Protein AF-A0A1B0G478-F1 (afdb_monomer_lite)

Sequence (121 aa):
MTHKAIEIERAGRVQVENVIFLVRKHTLHLKLNPLTDILITPGAYEALYSSIMGHGDAVIIIEPFFDCYEPMVRMAGGKPRFIHLKSYARVKDLLTMNEKLKEARKAFDVIKYVGNRAKIK

Foldseek 3Di:
DDPVLCVVPDPDDDDPLSVVVVVCCVPPVDDDDSPPRDDDDPDPLVVLLVVLLVPLEEDEAEPPHDPPNVVSNVVSPYHYDYDYDDDPCVVVVVVVVVVVVVVVVVVVVVCVVVVVVVVVD

InterPro domains:
  IPR015421 Pyridoxal phosphate-dependent transferase, major domain [G3DSA:3.40.640.10] (11-92)
  IPR015424 Pyridoxal phosphate-dependent transferase [SSF53383] (28-87)
  IPR051326 Kynurenine--oxoglutarate transaminase [PTHR43807] (11-89)

Secondary structure (DSSP, 8-state):
--GGGTTTT--SPPPHHHHHHHHHHHHH-----TTTS----SHHHHHHHHHHHT--S-EEEEES--TTHHHHHHHTT--EEEEEPP--THHHHHHHHHHHHHHHHHHHHHHHHHHHHTT--

Structure (mmCIF, N/CA/C/O backbone):
data_AF-A0A1B0G478-F1
#
_entry.id   AF-A0A1B0G478-F1
#
loop_
_atom_site.group_PDB
_atom_site.id
_atom_site.type_symbol
_atom_site.label_atom_id
_atom_site.label_alt_id
_atom_site.label_comp_id
_atom_site.label_asym_id
_atom_site.label_entity_id
_atom_site.label_seq_id
_atom_site.pdbx_PDB_ins_code
_atom_site.Cartn_x
_atom_site.Cartn_y
_atom_site.Cartn_z
_atom_site.occupancy
_atom_site.B_iso_or_equiv
_atom_site.auth_seq_id
_atom_site.auth_comp_id
_atom_site.auth_asym_id
_atom_site.auth_atom_id
_atom_site.pdbx_PDB_model_num
ATOM 1 N N . MET A 1 1 ? 32.508 3.274 -5.832 1.00 43.94 1 MET A N 1
ATOM 2 C CA . MET A 1 1 ? 31.196 2.671 -6.161 1.00 43.94 1 MET A CA 1
ATOM 3 C C . MET A 1 1 ? 31.479 1.421 -6.978 1.00 43.94 1 MET A C 1
ATOM 5 O O . MET A 1 1 ? 32.211 1.491 -7.950 1.00 43.94 1 MET A O 1
ATOM 9 N N . THR A 1 2 ? 31.091 0.277 -6.436 1.00 33.72 2 THR A N 1
ATOM 10 C CA . THR A 1 2 ? 31.822 -1.002 -6.432 1.00 33.72 2 THR A CA 1
ATOM 11 C C . THR A 1 2 ? 31.719 -1.797 -7.741 1.00 33.72 2 THR A C 1
ATOM 13 O O . THR A 1 2 ? 30.629 -1.943 -8.287 1.00 33.72 2 THR A O 1
ATOM 16 N N . HIS A 1 3 ? 32.837 -2.389 -8.189 1.00 43.31 3 HIS A N 1
ATOM 17 C CA . HIS A 1 3 ? 32.967 -3.222 -9.402 1.00 43.31 3 HIS A CA 1
ATOM 18 C C . HIS A 1 3 ? 31.902 -4.327 -9.566 1.00 43.31 3 HIS A C 1
ATOM 20 O O . HIS A 1 3 ? 31.565 -4.676 -10.691 1.00 43.31 3 HIS A O 1
ATOM 26 N N . LYS A 1 4 ? 31.279 -4.795 -8.477 1.00 45.84 4 LYS A N 1
ATOM 27 C CA . LYS A 1 4 ? 30.169 -5.768 -8.517 1.00 45.84 4 LYS A CA 1
ATOM 28 C C . LYS A 1 4 ? 28.886 -5.262 -9.193 1.00 45.84 4 LYS A C 1
ATOM 30 O O . LYS A 1 4 ? 28.053 -6.075 -9.576 1.00 45.84 4 LYS A O 1
ATOM 35 N N . ALA A 1 5 ? 28.691 -3.946 -9.318 1.00 45.56 5 ALA A N 1
ATOM 36 C CA . ALA A 1 5 ? 27.559 -3.384 -10.063 1.00 45.56 5 ALA A CA 1
ATOM 37 C C . ALA A 1 5 ? 27.810 -3.368 -11.584 1.00 45.56 5 ALA A C 1
ATOM 39 O O . ALA A 1 5 ? 26.862 -3.427 -12.358 1.00 45.56 5 ALA A O 1
ATOM 40 N N . ILE A 1 6 ? 29.083 -3.320 -11.997 1.00 47.81 6 ILE A N 1
ATOM 41 C CA . ILE A 1 6 ? 29.523 -3.370 -13.403 1.00 47.81 6 ILE A CA 1
ATOM 42 C C . ILE A 1 6 ? 29.489 -4.808 -13.940 1.00 47.81 6 ILE A C 1
ATOM 44 O O . ILE A 1 6 ? 29.240 -5.020 -15.120 1.00 47.81 6 ILE A O 1
ATOM 48 N N . GLU A 1 7 ? 29.672 -5.792 -13.058 1.00 49.47 7 GLU A N 1
ATOM 49 C CA . GLU A 1 7 ? 29.670 -7.230 -13.365 1.00 49.47 7 GLU A CA 1
ATOM 50 C C . GLU A 1 7 ? 28.328 -7.753 -13.918 1.00 49.47 7 GLU A C 1
ATOM 52 O O . GLU A 1 7 ? 28.268 -8.855 -14.445 1.00 49.47 7 GLU A O 1
ATOM 57 N N . ILE A 1 8 ? 27.253 -6.958 -13.858 1.00 55.09 8 ILE A N 1
ATOM 58 C CA . ILE A 1 8 ? 25.934 -7.276 -14.443 1.00 55.09 8 ILE A CA 1
ATOM 59 C C . ILE A 1 8 ? 25.899 -6.910 -15.948 1.00 55.09 8 ILE A C 1
ATOM 61 O O . ILE A 1 8 ? 24.866 -6.527 -16.482 1.00 55.09 8 ILE A O 1
ATOM 65 N N . GLU A 1 9 ? 27.043 -6.990 -16.636 1.00 45.34 9 GLU A N 1
ATOM 66 C CA . GLU A 1 9 ? 27.191 -6.902 -18.102 1.00 45.34 9 GLU A CA 1
ATOM 67 C C . GLU A 1 9 ? 26.376 -5.796 -18.803 1.00 45.34 9 GLU A C 1
ATOM 69 O O . GLU A 1 9 ? 25.792 -5.998 -19.867 1.00 45.34 9 GLU A O 1
ATOM 74 N N . ARG A 1 10 ? 26.337 -4.578 -18.252 1.00 50.34 10 ARG A N 1
ATOM 75 C CA . ARG A 1 10 ? 25.805 -3.419 -18.990 1.00 50.34 10 ARG A CA 1
ATOM 76 C C . ARG A 1 10 ? 26.896 -2.382 -19.185 1.00 50.34 10 ARG A C 1
ATOM 78 O O . ARG A 1 10 ? 27.086 -1.491 -18.362 1.00 50.34 10 ARG A O 1
ATOM 85 N N . ALA A 1 11 ? 27.597 -2.488 -20.313 1.00 43.41 11 ALA A N 1
ATOM 86 C CA . ALA A 1 11 ? 28.389 -1.392 -20.856 1.00 43.41 11 ALA A CA 1
ATOM 87 C C . ALA A 1 11 ? 27.428 -0.283 -21.327 1.00 43.41 11 ALA A C 1
ATOM 89 O O . ALA A 1 11 ? 26.878 -0.340 -22.424 1.00 43.41 11 ALA A O 1
ATOM 90 N N . GLY A 1 12 ? 27.150 0.697 -20.465 1.00 59.25 12 GLY A N 1
ATOM 91 C CA . GLY A 1 12 ? 26.224 1.788 -20.771 1.00 59.25 12 GLY A CA 1
ATOM 92 C C . GLY A 1 12 ? 25.827 2.625 -19.554 1.00 59.25 12 GLY A C 1
ATOM 93 O O . GLY A 1 12 ? 26.161 2.295 -18.418 1.00 59.25 12 GLY A O 1
ATOM 94 N N . ARG A 1 13 ? 25.126 3.742 -19.807 1.00 58.53 13 ARG A N 1
ATOM 95 C CA . ARG A 1 13 ? 24.684 4.720 -18.793 1.00 58.53 13 ARG A CA 1
ATOM 96 C C . ARG A 1 13 ? 23.916 4.036 -17.653 1.00 58.53 13 ARG A C 1
ATOM 98 O O . ARG A 1 13 ? 23.048 3.202 -17.897 1.00 58.53 13 ARG A O 1
ATOM 105 N N . VAL A 1 14 ? 24.218 4.422 -16.413 1.00 66.38 14 VAL A N 1
ATOM 106 C CA . VAL A 1 14 ? 23.542 3.903 -15.215 1.00 66.38 14 VAL A CA 1
ATOM 107 C C . VAL A 1 14 ? 22.090 4.383 -15.205 1.00 66.38 14 VAL A C 1
ATOM 109 O O . VAL A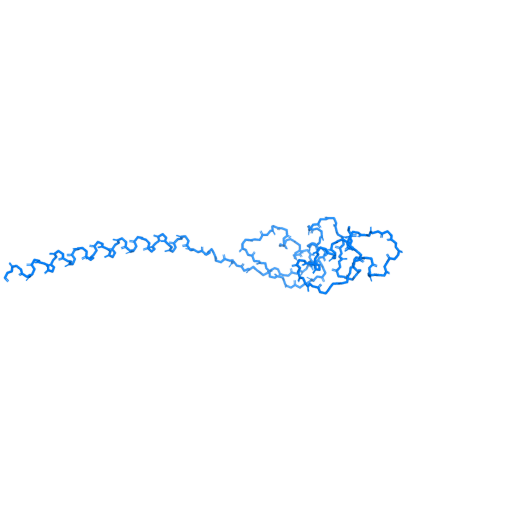 1 14 ? 21.842 5.586 -15.197 1.00 66.38 14 VAL A O 1
ATOM 112 N N . GLN A 1 15 ? 21.145 3.444 -15.200 1.00 78.50 15 GLN A N 1
ATOM 113 C CA . GLN A 1 15 ? 19.715 3.724 -15.068 1.00 78.50 15 GLN A CA 1
ATOM 114 C C . GLN A 1 15 ? 19.273 3.614 -13.600 1.00 78.50 15 GLN A C 1
ATOM 116 O O . GLN A 1 15 ? 19.948 2.976 -12.784 1.00 78.50 15 GLN A O 1
ATOM 121 N N . VAL A 1 16 ? 18.152 4.245 -13.248 1.00 80.25 16 VAL A N 1
ATOM 122 C CA . VAL A 1 16 ? 17.677 4.358 -11.856 1.00 80.25 16 VAL A CA 1
ATOM 123 C C . VAL A 1 16 ? 17.321 2.984 -11.277 1.00 80.25 16 VAL A C 1
ATOM 125 O O . VAL 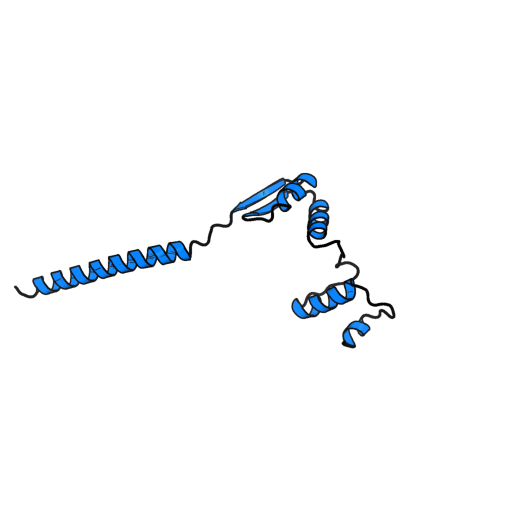A 1 16 ? 17.647 2.688 -10.126 1.00 80.25 16 VAL A O 1
ATOM 128 N N . GLU A 1 17 ? 16.753 2.101 -12.093 1.00 80.12 17 GLU A N 1
ATOM 129 C CA . GLU A 1 17 ? 16.429 0.714 -11.760 1.00 80.12 17 GLU A CA 1
ATOM 130 C C . GLU A 1 17 ? 17.650 -0.086 -11.278 1.00 80.12 17 GLU A C 1
ATOM 132 O O . GLU A 1 17 ? 17.551 -0.840 -10.308 1.00 80.12 17 GLU A O 1
ATOM 137 N N . ASN A 1 18 ? 18.834 0.149 -11.854 1.00 75.19 18 ASN A N 1
ATOM 138 C CA . ASN A 1 18 ? 20.068 -0.533 -11.451 1.00 75.19 18 ASN A CA 1
ATOM 139 C C . ASN A 1 18 ? 20.520 -0.107 -10.046 1.00 75.19 18 ASN A C 1
ATOM 141 O O . ASN A 1 18 ? 21.047 -0.919 -9.283 1.00 75.19 18 ASN A O 1
ATOM 145 N N . VAL A 1 19 ? 20.299 1.161 -9.687 1.00 81.31 19 VAL A N 1
ATOM 146 C CA . VAL A 1 19 ? 20.624 1.693 -8.356 1.00 81.31 19 VAL A CA 1
ATOM 147 C C . VAL A 1 19 ? 19.670 1.118 -7.313 1.00 81.31 19 VAL A C 1
ATOM 149 O O . VAL A 1 19 ? 20.116 0.638 -6.269 1.00 81.31 19 VAL A O 1
ATOM 152 N N . ILE A 1 20 ? 18.368 1.104 -7.610 1.00 82.50 20 ILE A N 1
ATOM 153 C CA . ILE A 1 20 ? 17.348 0.524 -6.726 1.00 82.50 20 ILE A CA 1
ATOM 154 C C . ILE A 1 20 ? 17.624 -0.964 -6.504 1.00 82.50 20 ILE A C 1
ATOM 156 O O . ILE A 1 20 ? 17.612 -1.426 -5.360 1.00 82.50 20 ILE A O 1
ATOM 160 N N . PHE A 1 21 ? 17.939 -1.701 -7.570 1.00 81.00 21 PHE A N 1
ATOM 161 C CA . PHE A 1 21 ? 18.337 -3.100 -7.487 1.00 81.00 21 PHE A CA 1
ATOM 162 C C . PHE A 1 21 ? 19.530 -3.303 -6.550 1.00 81.00 21 PHE A C 1
ATOM 164 O O . PHE A 1 21 ? 19.482 -4.159 -5.667 1.00 81.00 21 PHE A O 1
ATOM 171 N N . LEU A 1 22 ? 20.589 -2.503 -6.707 1.00 77.44 22 LEU A N 1
ATOM 172 C CA . LEU A 1 22 ? 21.810 -2.650 -5.919 1.00 77.44 22 LEU A CA 1
ATOM 173 C C . LEU A 1 22 ? 21.551 -2.440 -4.421 1.00 77.44 22 LEU A C 1
ATOM 175 O O . LEU A 1 22 ? 22.022 -3.229 -3.599 1.00 77.44 22 LEU A O 1
ATOM 179 N N . VAL A 1 23 ? 20.757 -1.423 -4.071 1.00 82.88 23 VAL A N 1
ATOM 180 C CA . VAL A 1 23 ? 20.349 -1.157 -2.684 1.00 82.88 23 VAL A CA 1
ATOM 181 C C . VAL A 1 23 ? 19.510 -2.317 -2.139 1.00 82.88 23 VAL A C 1
ATOM 183 O O . VAL A 1 23 ? 19.797 -2.846 -1.065 1.00 82.88 23 VAL A O 1
ATOM 186 N N . ARG A 1 24 ? 18.501 -2.775 -2.889 1.00 79.88 24 ARG A N 1
ATOM 187 C CA . ARG A 1 24 ? 17.582 -3.835 -2.440 1.00 79.88 24 ARG A CA 1
ATOM 188 C C . ARG A 1 24 ? 18.261 -5.198 -2.312 1.00 79.88 24 ARG A C 1
ATOM 190 O O . ARG A 1 24 ? 17.994 -5.900 -1.338 1.00 79.88 24 ARG A O 1
ATOM 197 N N . LYS A 1 25 ? 19.174 -5.550 -3.222 1.00 76.19 25 LYS A N 1
ATOM 198 C CA . LYS A 1 25 ? 19.971 -6.787 -3.161 1.00 76.19 25 LYS A CA 1
ATOM 199 C C . LYS A 1 25 ? 20.789 -6.863 -1.874 1.00 76.19 25 LYS A C 1
ATOM 201 O O . LYS A 1 25 ? 20.872 -7.927 -1.267 1.00 76.19 25 LYS A O 1
ATOM 206 N N . HIS A 1 26 ? 21.387 -5.746 -1.461 1.00 74.38 26 HIS A N 1
ATOM 207 C CA . HIS A 1 26 ? 22.234 -5.706 -0.272 1.00 74.38 26 HIS A CA 1
ATOM 208 C C . HIS A 1 26 ? 21.423 -5.746 1.030 1.00 74.38 26 HIS A C 1
ATOM 210 O O . HIS A 1 26 ? 21.834 -6.402 1.980 1.00 74.38 26 HIS A O 1
ATOM 216 N N . THR A 1 27 ? 20.276 -5.063 1.085 1.00 76.12 27 THR A N 1
ATOM 217 C CA . THR A 1 27 ? 19.474 -4.958 2.316 1.00 76.12 27 THR A CA 1
ATOM 218 C C . THR A 1 27 ? 18.531 -6.141 2.536 1.00 76.12 27 THR A C 1
ATOM 220 O O . THR A 1 27 ? 18.281 -6.503 3.680 1.00 76.12 27 THR A O 1
ATOM 223 N N . LEU A 1 28 ? 17.977 -6.726 1.468 1.00 76.38 28 LEU A N 1
ATOM 224 C CA . LEU A 1 28 ? 16.894 -7.716 1.564 1.00 76.38 28 LEU A CA 1
ATOM 225 C C . LEU A 1 28 ? 17.274 -9.111 1.046 1.00 76.38 28 LEU A C 1
ATOM 227 O O . LEU A 1 28 ? 16.445 -10.012 1.096 1.00 76.38 28 LEU A O 1
ATOM 231 N N . HIS A 1 29 ? 18.499 -9.300 0.537 1.00 77.75 29 HIS A N 1
ATOM 232 C CA . HIS A 1 29 ? 18.988 -10.570 -0.029 1.00 77.75 29 HIS A CA 1
ATOM 233 C C . HIS A 1 29 ? 18.066 -11.201 -1.095 1.00 77.75 29 HIS A C 1
ATOM 235 O O . HIS A 1 29 ? 18.083 -12.413 -1.311 1.00 77.75 29 HIS A O 1
ATOM 241 N N . LEU A 1 30 ? 17.275 -10.382 -1.791 1.00 76.38 30 LEU A N 1
ATOM 242 C CA . LEU A 1 30 ? 16.363 -10.834 -2.839 1.00 76.38 30 LEU A CA 1
ATOM 243 C C . LEU A 1 30 ? 17.114 -11.061 -4.159 1.00 76.38 30 LEU A C 1
ATOM 245 O O . LEU A 1 30 ? 17.993 -10.279 -4.535 1.00 76.38 30 LEU A O 1
ATOM 249 N N . LYS A 1 31 ? 16.732 -12.114 -4.890 1.00 79.69 31 LYS A N 1
ATOM 250 C CA . LYS A 1 31 ? 17.095 -12.290 -6.302 1.00 79.69 31 LYS A CA 1
ATOM 251 C C . LYS A 1 31 ? 16.092 -11.495 -7.136 1.00 79.69 31 LYS A C 1
ATOM 253 O O . LYS A 1 31 ? 14.947 -11.910 -7.243 1.00 79.69 31 LYS A O 1
ATOM 258 N N . LEU A 1 32 ? 16.520 -10.352 -7.660 1.00 79.00 32 LEU A N 1
ATOM 259 C CA . LEU A 1 32 ? 15.699 -9.457 -8.476 1.00 79.00 32 LEU A CA 1
ATOM 260 C C . LEU A 1 32 ? 16.362 -9.260 -9.841 1.00 79.00 32 LEU A C 1
ATOM 262 O O . LEU A 1 32 ? 17.590 -9.252 -9.942 1.00 79.00 32 LEU A O 1
ATOM 266 N N . ASN A 1 33 ? 15.564 -9.063 -10.877 1.00 81.19 33 ASN A N 1
ATOM 267 C CA . ASN A 1 33 ? 16.009 -8.596 -12.178 1.00 81.19 33 ASN A CA 1
ATOM 268 C C . ASN A 1 33 ? 15.576 -7.126 -12.358 1.00 81.19 33 ASN A C 1
ATOM 270 O O . ASN A 1 33 ? 14.375 -6.847 -12.350 1.00 81.19 33 ASN A O 1
ATOM 274 N N . PRO A 1 34 ? 16.520 -6.180 -12.544 1.00 77.94 34 PRO A N 1
ATOM 275 C CA . PRO A 1 34 ? 16.205 -4.757 -12.679 1.00 77.94 34 PRO A CA 1
ATOM 276 C C . PRO A 1 34 ? 15.212 -4.414 -13.795 1.00 77.94 34 PRO A C 1
ATOM 278 O O . PRO A 1 34 ? 14.556 -3.386 -13.703 1.00 77.94 34 PRO A O 1
ATOM 281 N N . LEU A 1 35 ? 15.119 -5.232 -14.849 1.00 79.94 35 LEU A N 1
ATOM 282 C CA . LEU A 1 35 ? 14.287 -4.933 -16.020 1.00 79.94 35 LEU A CA 1
ATOM 283 C C . LEU A 1 35 ? 12.866 -5.487 -15.923 1.00 79.94 35 LEU A C 1
ATOM 285 O O . LEU A 1 35 ? 11.966 -4.943 -16.553 1.00 79.94 35 LEU A O 1
ATOM 289 N N . THR A 1 36 ? 12.674 -6.590 -15.200 1.00 82.75 36 THR A N 1
ATOM 290 C CA . THR A 1 36 ? 11.373 -7.276 -15.127 1.00 82.75 36 THR A CA 1
ATOM 291 C C . THR A 1 36 ? 10.668 -7.041 -13.803 1.00 82.75 36 THR A C 1
ATOM 293 O O . THR A 1 36 ? 9.443 -7.018 -13.770 1.00 82.75 36 THR A O 1
ATOM 296 N N . ASP A 1 37 ? 11.429 -6.838 -12.725 1.00 83.94 37 ASP A N 1
ATOM 297 C CA . ASP A 1 37 ? 10.887 -6.841 -11.363 1.00 83.94 37 ASP A CA 1
ATOM 298 C C . ASP A 1 37 ? 10.833 -5.435 -10.746 1.00 83.94 37 ASP A C 1
ATOM 300 O O . ASP A 1 37 ? 10.307 -5.258 -9.648 1.00 83.94 37 ASP A O 1
ATOM 304 N N . ILE A 1 38 ? 11.403 -4.427 -11.417 1.00 86.50 38 ILE A N 1
ATOM 305 C CA . ILE A 1 38 ? 11.429 -3.039 -10.948 1.00 86.50 38 ILE A CA 1
ATOM 306 C C . ILE A 1 38 ? 10.711 -2.157 -11.962 1.00 86.50 38 ILE A C 1
ATOM 308 O O . ILE A 1 38 ? 11.150 -2.006 -13.098 1.00 86.50 38 ILE A O 1
ATOM 312 N N . LEU A 1 39 ? 9.636 -1.520 -11.507 1.00 87.19 39 LEU A N 1
ATOM 313 C CA . LEU A 1 39 ? 8.928 -0.487 -12.249 1.00 87.19 39 LEU A CA 1
ATOM 314 C C . LEU A 1 39 ? 9.178 0.872 -11.589 1.00 87.19 39 LEU A C 1
ATOM 316 O O . LEU A 1 39 ? 8.959 1.034 -10.388 1.00 87.19 39 LEU A O 1
ATOM 320 N N . ILE A 1 40 ? 9.639 1.847 -12.374 1.00 89.62 40 ILE A N 1
ATOM 321 C CA . ILE A 1 40 ? 9.791 3.233 -11.922 1.00 89.62 40 ILE A CA 1
ATOM 322 C C . ILE A 1 40 ? 8.469 3.961 -12.140 1.00 89.62 40 ILE A C 1
ATOM 324 O O . ILE A 1 40 ? 7.987 4.046 -13.266 1.00 89.62 40 ILE A O 1
ATOM 328 N N . THR A 1 41 ? 7.915 4.517 -11.068 1.00 91.56 41 THR A N 1
ATOM 329 C CA . THR A 1 41 ? 6.688 5.316 -11.102 1.00 91.56 41 THR A CA 1
ATOM 330 C C . THR A 1 41 ? 6.930 6.707 -10.504 1.00 91.56 41 THR A C 1
ATOM 332 O O . THR A 1 41 ? 7.830 6.870 -9.669 1.00 91.56 41 THR A O 1
ATOM 335 N N . PRO A 1 42 ? 6.124 7.715 -10.879 1.00 91.81 42 PRO A N 1
ATOM 336 C CA . PRO A 1 42 ? 5.996 8.997 -10.181 1.00 91.81 42 PRO A CA 1
ATOM 337 C C . PRO A 1 42 ? 5.506 8.856 -8.723 1.00 91.81 42 PRO A C 1
ATOM 339 O O . PRO A 1 42 ? 4.387 9.192 -8.345 1.00 91.81 42 PRO A O 1
ATOM 342 N N . GLY A 1 43 ? 6.388 8.359 -7.859 1.00 91.62 43 GLY A N 1
ATOM 343 C CA . GLY A 1 43 ? 6.128 8.163 -6.438 1.00 91.62 43 GLY A CA 1
ATOM 344 C C . GLY A 1 43 ? 5.386 6.867 -6.108 1.00 91.62 43 GLY A C 1
ATOM 345 O O . GLY A 1 43 ? 4.936 6.113 -6.973 1.00 91.62 43 GLY A O 1
ATOM 346 N N . ALA A 1 44 ? 5.276 6.600 -4.804 1.00 92.19 44 ALA A N 1
ATOM 347 C CA . ALA A 1 44 ? 4.687 5.364 -4.287 1.00 92.19 44 ALA A CA 1
ATOM 348 C C . ALA A 1 44 ? 3.168 5.284 -4.503 1.00 92.19 44 ALA A C 1
ATOM 350 O O . ALA A 1 44 ? 2.623 4.191 -4.614 1.00 92.19 44 ALA A O 1
ATOM 351 N N . TYR A 1 45 ? 2.489 6.432 -4.586 1.00 93.88 45 TYR A N 1
ATOM 352 C CA . TYR A 1 45 ? 1.047 6.486 -4.818 1.00 93.88 45 TYR A CA 1
ATOM 353 C C . TYR A 1 45 ? 0.675 5.892 -6.182 1.00 93.88 45 TYR A C 1
ATOM 355 O O . TYR A 1 45 ? -0.233 5.070 -6.273 1.00 93.88 45 TYR A O 1
ATOM 363 N N . GLU A 1 46 ? 1.427 6.234 -7.233 1.00 92.62 46 GLU A N 1
ATOM 364 C CA . GLU A 1 46 ? 1.208 5.678 -8.571 1.00 92.62 46 GLU A CA 1
ATOM 365 C C . GLU A 1 46 ? 1.632 4.204 -8.673 1.00 92.62 46 GLU A C 1
ATOM 367 O O . GLU A 1 46 ? 0.996 3.422 -9.382 1.00 92.62 46 GLU A O 1
ATOM 372 N N . ALA A 1 47 ? 2.650 3.786 -7.911 1.00 92.56 47 ALA A N 1
ATOM 373 C CA . ALA A 1 47 ? 2.996 2.369 -7.794 1.00 92.56 47 ALA A CA 1
ATOM 374 C C . ALA A 1 47 ? 1.840 1.557 -7.190 1.00 92.56 47 ALA A C 1
ATOM 376 O O . ALA A 1 47 ? 1.475 0.510 -7.727 1.00 92.56 47 ALA A O 1
ATOM 377 N N . LEU A 1 48 ? 1.238 2.049 -6.101 1.00 92.19 48 LEU A N 1
ATOM 378 C CA . LEU A 1 48 ? 0.070 1.431 -5.465 1.00 92.19 48 LEU A CA 1
ATOM 379 C C . LEU A 1 48 ? -1.117 1.380 -6.422 1.00 92.19 48 LEU A C 1
ATOM 381 O O . LEU A 1 48 ? -1.722 0.324 -6.589 1.00 92.19 48 LEU A O 1
ATOM 385 N N . TYR A 1 49 ? -1.395 2.498 -7.089 1.00 91.69 49 TYR A N 1
ATOM 386 C CA . TYR A 1 49 ? -2.436 2.603 -8.098 1.00 91.69 49 TYR A CA 1
ATOM 387 C C . TYR A 1 49 ? -2.292 1.534 -9.184 1.00 91.69 49 TYR A C 1
ATOM 389 O O . TYR A 1 49 ? -3.201 0.736 -9.397 1.00 91.69 49 TYR A O 1
ATOM 397 N N . SER A 1 50 ? -1.124 1.478 -9.825 1.00 91.00 50 SER A N 1
ATOM 398 C CA . SER A 1 50 ? -0.850 0.549 -10.925 1.00 91.00 50 SER A CA 1
ATOM 399 C C . SER A 1 50 ? -0.939 -0.906 -10.466 1.00 91.00 50 SER A C 1
ATOM 401 O O . SER A 1 50 ? -1.478 -1.751 -11.177 1.00 91.00 50 SER A O 1
ATOM 403 N N . SER A 1 51 ? -0.468 -1.186 -9.247 1.00 90.38 51 SER A N 1
ATOM 404 C CA . SER A 1 51 ? -0.521 -2.525 -8.653 1.00 90.38 51 SER A CA 1
ATOM 405 C C . SER A 1 51 ? -1.957 -2.975 -8.382 1.00 90.38 51 SER A C 1
ATOM 407 O O . SER A 1 51 ? -2.317 -4.102 -8.700 1.00 90.38 51 SER A O 1
ATOM 409 N N . ILE A 1 52 ? -2.795 -2.104 -7.813 1.00 90.62 52 ILE A N 1
ATOM 410 C CA . ILE A 1 52 ? -4.187 -2.436 -7.474 1.00 90.62 52 ILE A CA 1
ATOM 411 C C . ILE A 1 52 ? -5.040 -2.542 -8.741 1.00 90.62 52 ILE A C 1
ATOM 413 O O . ILE A 1 52 ? -5.825 -3.475 -8.872 1.00 90.62 52 ILE A O 1
ATOM 417 N N . MET A 1 53 ? -4.849 -1.640 -9.705 1.00 88.00 53 MET A N 1
ATOM 418 C CA . MET A 1 53 ? -5.581 -1.660 -10.974 1.00 88.00 53 MET A CA 1
ATOM 419 C C . MET A 1 53 ? -5.310 -2.921 -11.807 1.00 88.00 53 MET A C 1
ATOM 421 O O . MET A 1 53 ? -6.190 -3.358 -12.544 1.00 88.00 53 MET A O 1
ATOM 425 N N . GLY A 1 54 ? -4.123 -3.528 -11.685 1.00 83.81 54 GLY A N 1
ATOM 426 C CA . GLY A 1 54 ? -3.794 -4.794 -12.352 1.00 83.81 54 GLY A CA 1
ATOM 427 C C . GLY A 1 54 ? -4.480 -6.028 -11.749 1.00 83.81 54 GLY A C 1
ATOM 428 O O . GLY A 1 54 ? -4.530 -7.075 -12.394 1.00 83.81 54 GLY A O 1
ATOM 429 N N . HIS A 1 55 ? -5.025 -5.918 -10.535 1.00 72.62 55 HIS A N 1
ATOM 430 C CA . HIS A 1 55 ? -5.641 -7.012 -9.787 1.00 72.62 55 HIS A CA 1
ATOM 431 C C . HIS A 1 55 ? -7.121 -6.693 -9.513 1.00 72.62 55 HIS A C 1
ATOM 433 O O . HIS A 1 55 ? -7.481 -6.243 -8.430 1.00 72.62 55 HIS A O 1
ATOM 439 N N . GLY A 1 56 ? -7.995 -6.924 -10.497 1.00 66.94 56 GLY A N 1
ATOM 440 C CA . GLY A 1 56 ? -9.438 -6.609 -10.448 1.00 66.94 56 GLY A CA 1
ATOM 441 C C . GLY A 1 56 ? -10.305 -7.471 -9.509 1.00 66.94 56 GLY A C 1
ATOM 442 O O . GLY A 1 56 ? -11.495 -7.633 -9.758 1.00 66.94 56 GLY A O 1
ATOM 443 N N . ASP A 1 57 ? -9.731 -8.036 -8.446 1.00 83.69 57 ASP A N 1
ATOM 444 C CA . ASP A 1 57 ? -10.383 -8.991 -7.540 1.00 83.69 57 ASP A CA 1
ATOM 445 C C . ASP A 1 57 ? -10.687 -8.395 -6.149 1.00 83.69 57 ASP A C 1
ATOM 447 O O . ASP A 1 57 ? -10.528 -7.204 -5.877 1.00 83.69 57 ASP A O 1
ATOM 451 N N . ALA A 1 58 ? -11.185 -9.226 -5.226 1.00 84.12 58 ALA A N 1
ATOM 452 C CA . ALA A 1 58 ? -11.391 -8.832 -3.835 1.00 84.12 58 ALA A CA 1
ATOM 453 C C . ALA A 1 58 ? -10.052 -8.576 -3.112 1.00 84.12 58 ALA A C 1
ATOM 455 O O . ALA A 1 58 ? -9.201 -9.460 -3.042 1.00 84.12 58 ALA A O 1
ATOM 456 N N . VAL A 1 59 ? -9.906 -7.394 -2.503 1.00 88.88 59 VAL A N 1
ATOM 457 C CA . VAL A 1 59 ? -8.681 -6.959 -1.807 1.00 88.88 59 VAL A CA 1
ATOM 458 C C . VAL A 1 59 ? -8.943 -6.813 -0.312 1.00 88.88 59 VAL A C 1
ATOM 460 O O . VAL A 1 59 ? -9.927 -6.200 0.104 1.00 88.88 59 VAL A O 1
ATOM 463 N N . ILE A 1 60 ? -8.056 -7.370 0.510 1.00 92.31 60 ILE A N 1
ATOM 464 C CA . ILE A 1 60 ? -8.116 -7.241 1.969 1.00 92.31 60 ILE A CA 1
ATOM 465 C C . ILE A 1 60 ? -7.463 -5.919 2.389 1.00 92.31 60 ILE A C 1
ATOM 467 O O . ILE A 1 60 ? -6.316 -5.658 2.037 1.00 92.31 60 ILE A O 1
ATOM 471 N N . ILE A 1 61 ? -8.176 -5.108 3.173 1.00 91.50 61 ILE A N 1
ATOM 472 C CA . ILE A 1 61 ? -7.698 -3.832 3.719 1.00 91.50 61 ILE A CA 1
ATOM 473 C C . ILE A 1 61 ? -7.668 -3.934 5.244 1.00 91.50 61 ILE A C 1
ATOM 475 O O . ILE A 1 61 ? -8.669 -4.272 5.871 1.00 91.50 61 ILE A O 1
ATOM 479 N N . ILE A 1 62 ? -6.513 -3.655 5.845 1.00 93.25 62 ILE A N 1
ATOM 480 C CA . ILE A 1 62 ? -6.306 -3.765 7.292 1.00 93.25 62 ILE A CA 1
ATOM 481 C C . ILE A 1 62 ? -6.422 -2.377 7.930 1.00 93.25 62 ILE A C 1
ATOM 483 O O . ILE A 1 62 ? -5.661 -1.481 7.581 1.00 93.25 62 ILE A O 1
ATOM 487 N N . GLU A 1 63 ? -7.345 -2.199 8.874 1.00 90.56 63 GLU A N 1
ATOM 488 C CA . GLU A 1 63 ? -7.562 -0.926 9.572 1.00 90.56 63 GLU A CA 1
ATOM 489 C C . GLU A 1 63 ? -6.646 -0.757 10.797 1.00 90.56 63 GLU A C 1
ATOM 491 O O . GLU A 1 63 ? -6.481 -1.718 11.558 1.00 90.56 63 GLU A O 1
ATOM 496 N N . PRO A 1 64 ? -6.113 0.458 11.054 1.00 91.38 64 PRO A N 1
ATOM 497 C CA . PRO A 1 64 ? -6.276 1.677 10.251 1.00 91.38 64 PRO A CA 1
ATOM 498 C C . PRO A 1 64 ? -5.451 1.629 8.954 1.00 91.38 64 PRO A C 1
ATOM 500 O O . PRO A 1 64 ? -4.287 1.230 8.971 1.00 91.38 64 PRO A O 1
ATOM 503 N N . PHE A 1 65 ? -6.053 2.049 7.839 1.00 89.94 65 PHE A N 1
ATOM 504 C CA . PHE A 1 65 ? -5.431 2.025 6.512 1.00 89.94 65 PHE A CA 1
ATOM 505 C C . PHE A 1 65 ? -5.159 3.431 5.969 1.00 89.94 65 PHE A C 1
ATOM 507 O O . PHE A 1 65 ? -5.673 4.424 6.481 1.00 89.94 65 PHE A O 1
ATOM 514 N N . PHE A 1 66 ? -4.345 3.501 4.914 1.00 92.81 66 PHE A N 1
ATOM 515 C CA . PHE A 1 66 ? -4.126 4.725 4.152 1.00 92.81 66 PHE A CA 1
ATOM 516 C C . PHE A 1 66 ? -5.304 4.964 3.198 1.00 92.81 66 PHE A C 1
ATOM 518 O O . PHE A 1 66 ? -5.637 4.082 2.407 1.00 92.81 66 PHE A O 1
ATOM 525 N N . ASP A 1 67 ? -5.927 6.138 3.291 1.00 92.44 67 ASP A N 1
ATOM 526 C CA . ASP A 1 67 ? -7.216 6.513 2.683 1.00 92.44 67 ASP A CA 1
ATOM 527 C C . ASP A 1 67 ? -7.374 6.165 1.194 1.00 92.44 67 ASP A C 1
ATOM 529 O O . ASP A 1 67 ? -8.485 5.897 0.738 1.00 92.44 67 ASP A O 1
ATOM 533 N N . CYS A 1 68 ? -6.279 6.094 0.440 1.00 91.94 68 CYS A N 1
ATOM 534 C CA . CYS A 1 68 ? -6.312 5.790 -0.985 1.00 91.94 68 CYS A CA 1
ATOM 535 C C . CYS A 1 68 ? -6.597 4.320 -1.340 1.00 91.94 68 CYS A C 1
ATOM 537 O O . CYS A 1 68 ? -6.938 4.042 -2.488 1.00 91.94 68 CYS A O 1
ATOM 539 N N . TYR A 1 69 ? -6.484 3.366 -0.409 1.00 92.25 69 TYR A N 1
ATOM 540 C CA . TYR A 1 69 ? -6.654 1.944 -0.740 1.00 92.25 69 TYR A CA 1
ATOM 541 C C . TYR A 1 69 ? -8.084 1.594 -1.144 1.00 92.25 69 TYR A C 1
ATOM 543 O O . TYR A 1 69 ? -8.296 0.950 -2.168 1.00 92.25 69 TYR A O 1
ATOM 551 N N . GLU A 1 70 ? -9.076 2.033 -0.372 1.00 93.19 70 GLU A N 1
ATOM 552 C CA . GLU A 1 70 ? -10.478 1.761 -0.682 1.00 93.19 70 GLU A CA 1
ATOM 553 C C . GLU A 1 70 ? -10.909 2.290 -2.066 1.00 93.19 70 GLU A C 1
ATOM 555 O O . GLU A 1 70 ? -11.445 1.495 -2.848 1.00 93.19 70 GLU A O 1
ATOM 560 N N . PRO A 1 71 ? -10.699 3.579 -2.412 1.00 93.50 71 PRO A N 1
ATOM 561 C CA . PRO A 1 71 ? -11.120 4.096 -3.708 1.00 93.50 71 PRO A CA 1
ATOM 562 C C . PRO A 1 71 ? -10.378 3.425 -4.867 1.00 93.50 71 PRO A C 1
ATOM 564 O O . PRO A 1 71 ? -11.010 3.132 -5.878 1.00 93.50 71 PRO A O 1
ATOM 567 N N . MET A 1 72 ? -9.086 3.103 -4.718 1.00 94.06 72 MET A N 1
ATOM 568 C CA . MET A 1 72 ? -8.328 2.383 -5.751 1.00 94.06 72 MET A CA 1
ATOM 569 C C . MET A 1 72 ? -8.903 0.987 -6.015 1.00 94.06 72 MET A C 1
ATOM 571 O O . MET A 1 72 ? -9.109 0.620 -7.168 1.00 94.06 72 MET A O 1
ATOM 575 N N . VAL A 1 73 ? -9.227 0.231 -4.961 1.00 92.94 73 VAL A N 1
ATOM 576 C CA . VAL A 1 73 ? -9.817 -1.113 -5.094 1.00 92.94 73 VAL A CA 1
ATOM 577 C C . VAL A 1 73 ? -11.183 -1.045 -5.769 1.00 92.94 73 VAL A C 1
ATOM 579 O O . VAL A 1 73 ? -11.459 -1.816 -6.684 1.00 92.94 73 VAL A O 1
ATOM 582 N N . ARG A 1 74 ? -12.036 -0.104 -5.349 1.00 92.69 74 ARG A N 1
ATOM 583 C CA . ARG A 1 74 ? -13.365 0.078 -5.950 1.00 92.69 74 ARG A CA 1
ATOM 584 C C . ARG A 1 74 ? -13.270 0.483 -7.418 1.00 92.69 74 ARG A C 1
ATOM 586 O O . ARG A 1 74 ? -14.058 0.004 -8.226 1.00 92.69 74 ARG A O 1
ATOM 593 N N . MET A 1 75 ? -12.314 1.343 -7.765 1.00 92.00 75 MET A N 1
ATOM 594 C CA . MET A 1 75 ? -12.125 1.799 -9.139 1.00 92.00 75 MET A CA 1
ATOM 595 C C . MET A 1 75 ? -11.600 0.694 -10.062 1.00 92.00 75 MET A C 1
ATOM 597 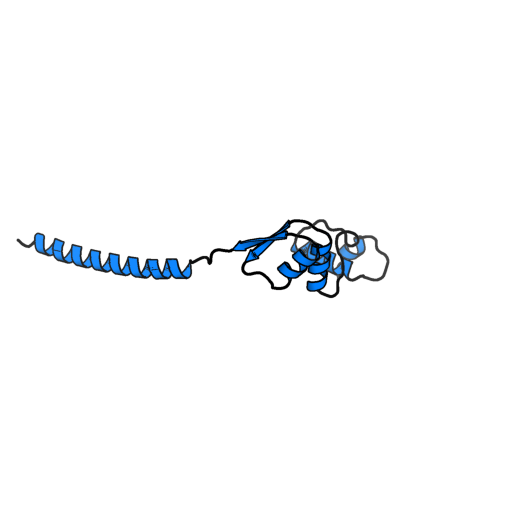O O . MET A 1 75 ? -11.991 0.644 -11.224 1.00 92.00 75 MET A O 1
ATOM 601 N N . ALA A 1 76 ? -10.799 -0.235 -9.535 1.00 92.19 76 ALA A N 1
ATOM 602 C CA . ALA A 1 76 ? -10.369 -1.440 -10.243 1.00 92.19 76 ALA A CA 1
ATOM 603 C C . ALA A 1 76 ? -11.498 -2.477 -10.451 1.00 92.19 76 ALA A C 1
ATOM 605 O O . ALA A 1 76 ? -11.260 -3.533 -11.029 1.00 92.19 76 ALA A O 1
ATOM 606 N N . GLY A 1 77 ? -12.720 -2.215 -9.962 1.00 91.62 77 GLY A N 1
ATOM 607 C CA . GLY A 1 77 ? -13.836 -3.171 -9.971 1.00 91.62 77 GLY A CA 1
ATOM 608 C C . GLY A 1 77 ? -13.767 -4.225 -8.858 1.00 91.62 77 GLY A C 1
ATOM 609 O O . GLY A 1 77 ? -14.635 -5.094 -8.774 1.00 91.62 77 GLY A O 1
ATOM 610 N N . GLY A 1 78 ? -12.768 -4.132 -7.978 1.00 91.12 78 GLY A N 1
ATOM 611 C CA . GLY A 1 78 ? -12.553 -5.043 -6.864 1.00 91.12 78 GLY A CA 1
ATOM 612 C C . GLY A 1 78 ? -13.486 -4.790 -5.676 1.00 91.12 78 GLY A C 1
ATOM 613 O O . GLY A 1 78 ? -14.059 -3.712 -5.492 1.00 91.12 78 GLY A O 1
ATOM 614 N N . LYS A 1 79 ? -13.620 -5.799 -4.807 1.00 92.75 79 LYS A N 1
ATOM 615 C CA . LYS A 1 79 ? -14.423 -5.712 -3.575 1.00 92.75 79 LYS A CA 1
ATOM 616 C C . LYS A 1 79 ? -13.521 -5.583 -2.341 1.00 92.75 79 LYS A C 1
ATOM 618 O O . LYS A 1 79 ? -12.913 -6.587 -1.960 1.00 92.75 79 LYS A O 1
ATOM 623 N N . PRO A 1 80 ? -13.466 -4.419 -1.665 1.00 92.31 80 PRO A N 1
ATOM 624 C CA . PRO A 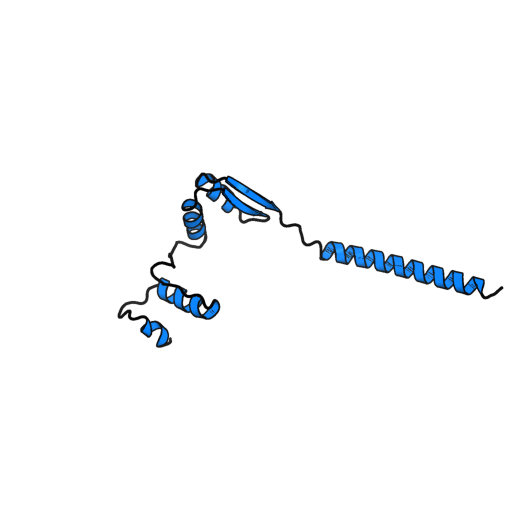1 80 ? -12.666 -4.274 -0.455 1.00 92.31 80 PRO A CA 1
ATOM 625 C C . PRO A 1 80 ? -13.251 -5.108 0.696 1.00 92.31 80 PRO A C 1
ATOM 627 O O . PRO A 1 80 ? -14.466 -5.143 0.921 1.00 92.31 80 PRO A O 1
ATOM 630 N N . ARG A 1 81 ? -12.380 -5.806 1.428 1.00 93.19 81 ARG A N 1
ATOM 631 C CA . ARG A 1 81 ? -12.703 -6.600 2.620 1.00 93.19 81 ARG A CA 1
ATOM 632 C C . ARG A 1 81 ? -11.900 -6.077 3.804 1.00 93.19 81 ARG A C 1
ATOM 634 O O . ARG A 1 81 ? -10.692 -6.275 3.869 1.00 93.19 81 ARG A O 1
ATOM 641 N N . PHE A 1 82 ? -12.582 -5.422 4.735 1.00 92.69 82 PHE A N 1
ATOM 642 C CA . PHE A 1 82 ? -11.937 -4.764 5.866 1.00 92.69 82 PHE A CA 1
ATOM 643 C C . PHE A 1 82 ? -11.668 -5.728 7.024 1.00 92.69 82 PHE A C 1
ATOM 645 O O . PHE A 1 82 ? -12.542 -6.505 7.416 1.00 92.69 82 PHE A O 1
ATOM 652 N N . ILE A 1 83 ? -10.460 -5.660 7.584 1.00 92.81 83 ILE A N 1
ATOM 653 C CA . ILE A 1 83 ? -10.053 -6.369 8.797 1.00 92.81 83 ILE A CA 1
ATOM 654 C C . ILE A 1 83 ? -9.560 -5.337 9.806 1.00 92.81 83 ILE A C 1
ATOM 656 O O . ILE A 1 83 ? -8.529 -4.701 9.608 1.00 92.81 83 ILE A O 1
ATOM 660 N N . HIS A 1 84 ? -10.269 -5.211 10.924 1.00 90.75 84 HIS A N 1
ATOM 661 C CA . HIS A 1 84 ? -9.868 -4.311 11.997 1.00 90.75 84 HIS A CA 1
ATOM 662 C C . HIS A 1 84 ? -8.715 -4.907 12.805 1.00 90.75 84 HIS A C 1
ATOM 664 O O . HIS A 1 84 ? -8.856 -5.982 13.402 1.00 90.75 84 HIS A O 1
ATOM 670 N N . LEU A 1 85 ? -7.596 -4.185 12.909 1.00 83.88 85 LEU A N 1
ATOM 671 C CA . LEU A 1 85 ? -6.612 -4.492 13.938 1.00 83.88 85 LEU A CA 1
ATOM 672 C C . LEU A 1 85 ? -7.213 -4.149 15.293 1.00 83.88 85 LEU A C 1
ATOM 674 O O . LEU A 1 85 ? -7.614 -3.017 15.569 1.00 83.88 85 LEU A O 1
ATOM 678 N N . LYS A 1 86 ? -7.239 -5.141 16.181 1.00 78.44 86 LYS A N 1
ATOM 679 C CA . LYS A 1 86 ? -7.484 -4.864 17.590 1.00 78.44 86 LYS A CA 1
ATOM 680 C C . LYS A 1 86 ? -6.317 -4.023 18.086 1.00 78.44 86 LYS A C 1
ATOM 682 O O . LYS A 1 86 ? -5.164 -4.436 17.970 1.00 78.44 86 LYS A O 1
ATOM 687 N N . SER A 1 87 ? -6.632 -2.860 18.652 1.00 66.94 87 SER A N 1
ATOM 688 C CA . SER A 1 87 ? -5.704 -2.133 19.513 1.00 66.94 87 SER A CA 1
ATOM 689 C C . SER A 1 87 ? -5.093 -3.150 20.471 1.00 66.94 87 SER A C 1
ATOM 691 O O . SER A 1 87 ? -5.817 -3.787 21.243 1.00 66.94 87 SER A O 1
ATOM 693 N N . TYR A 1 88 ? -3.778 -3.369 20.375 1.00 61.62 88 TYR A N 1
ATOM 694 C CA . TYR A 1 88 ? -3.068 -4.093 21.415 1.00 61.62 88 TYR A CA 1
ATOM 695 C C . TYR A 1 88 ? -3.197 -3.229 22.658 1.00 61.62 88 TYR A C 1
ATOM 697 O O . TYR A 1 88 ? -2.425 -2.296 22.883 1.00 61.62 88 TYR A O 1
ATOM 705 N N . ALA A 1 89 ? -4.192 -3.567 23.467 1.00 58.62 89 ALA A N 1
ATOM 706 C CA . ALA A 1 89 ? -4.523 -2.975 24.744 1.00 58.62 89 ALA A CA 1
ATOM 707 C C . ALA A 1 89 ? -3.414 -3.197 25.777 1.00 58.62 89 ALA A C 1
ATOM 709 O O . ALA A 1 89 ? -3.679 -3.121 26.961 1.00 58.62 89 ALA A O 1
ATOM 710 N N . ARG A 1 90 ? -2.154 -3.400 25.372 1.00 58.09 90 ARG A N 1
ATOM 711 C CA . ARG A 1 90 ? -1.019 -3.623 26.264 1.00 58.09 90 ARG A CA 1
ATOM 712 C C . ARG A 1 90 ? -0.960 -2.525 27.3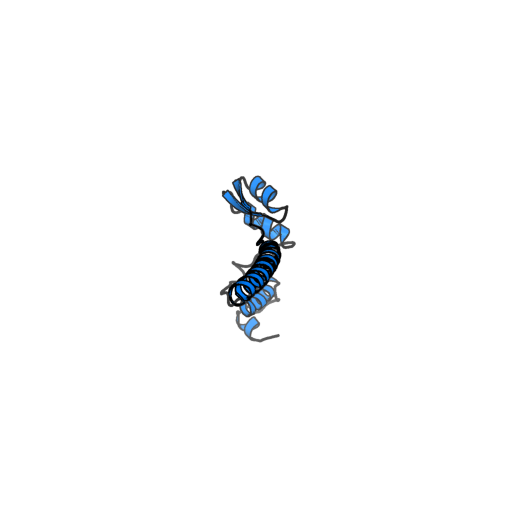27 1.00 58.09 90 ARG A C 1
ATOM 714 O O . ARG A 1 90 ? -0.761 -2.825 28.488 1.00 58.09 90 ARG A O 1
ATOM 721 N N . VAL A 1 91 ? -1.258 -1.273 26.974 1.00 63.22 91 VAL A N 1
ATOM 722 C CA . VAL A 1 91 ? -1.337 -0.169 27.947 1.00 63.22 91 VAL A CA 1
ATOM 723 C C . VAL A 1 91 ? -2.557 -0.283 28.874 1.00 63.22 91 VAL A C 1
ATOM 725 O O . VAL A 1 91 ? -2.414 -0.108 30.079 1.00 63.22 91 VAL A O 1
ATOM 728 N N . LYS A 1 92 ? -3.748 -0.613 28.357 1.00 65.06 92 LYS A N 1
ATOM 729 C CA . LYS A 1 92 ? -4.981 -0.740 29.161 1.00 65.06 92 LYS A CA 1
ATOM 730 C C . LYS A 1 92 ? -4.945 -1.971 30.079 1.00 65.06 92 LYS A C 1
ATOM 732 O O . LYS A 1 92 ? -5.370 -1.894 31.229 1.00 65.06 92 LYS A O 1
ATOM 737 N N . ASP A 1 93 ? -4.376 -3.067 29.599 1.00 68.81 93 ASP A N 1
ATOM 738 C CA . ASP A 1 93 ? -4.159 -4.319 30.320 1.00 68.81 93 ASP A CA 1
ATOM 739 C C . ASP A 1 93 ? -3.090 -4.141 31.408 1.00 68.81 93 ASP A C 1
ATOM 741 O O . ASP A 1 93 ? -3.286 -4.577 32.538 1.00 68.81 93 ASP A O 1
ATOM 745 N N . LEU A 1 94 ? -2.001 -3.410 31.128 1.00 68.62 94 LEU A N 1
ATOM 746 C CA . LEU A 1 94 ? -0.989 -3.059 32.135 1.00 68.62 94 LEU A CA 1
ATOM 747 C C . LEU A 1 94 ? -1.535 -2.098 33.203 1.00 68.62 94 LEU A C 1
ATOM 749 O O . LEU A 1 94 ? -1.256 -2.272 34.391 1.00 68.62 94 LEU A O 1
ATOM 753 N N . LEU A 1 95 ? -2.333 -1.100 32.809 1.00 69.12 95 LEU A N 1
ATOM 754 C CA . LEU A 1 95 ? -2.982 -0.171 33.743 1.00 69.12 95 LEU A CA 1
ATOM 755 C C . LEU A 1 95 ? -3.968 -0.905 34.661 1.00 69.12 95 LEU A C 1
ATOM 757 O O . LEU A 1 95 ? -3.924 -0.727 35.877 1.00 69.12 95 LEU A O 1
ATOM 761 N N . THR A 1 96 ? -4.802 -1.786 34.102 1.00 76.19 96 THR A N 1
ATOM 762 C CA . THR A 1 96 ? -5.752 -2.588 34.888 1.00 76.19 96 THR A CA 1
ATOM 763 C C . THR A 1 96 ? -5.067 -3.663 35.737 1.00 76.19 96 THR A C 1
ATOM 765 O O . THR A 1 96 ? -5.528 -3.934 36.845 1.00 76.19 96 THR A O 1
ATOM 768 N N . MET A 1 97 ? -3.941 -4.238 35.296 1.00 77.12 97 MET A N 1
ATOM 769 C CA . MET A 1 97 ? -3.120 -5.127 36.132 1.00 77.12 97 MET A CA 1
ATOM 770 C C . MET A 1 97 ? -2.539 -4.395 37.342 1.00 77.12 97 MET A C 1
ATOM 772 O O . MET A 1 97 ? -2.585 -4.935 38.443 1.00 77.12 97 MET A O 1
ATOM 776 N N . ASN A 1 98 ? -2.044 -3.164 37.182 1.00 76.44 98 ASN A N 1
ATOM 777 C CA . ASN A 1 98 ? -1.511 -2.386 38.304 1.00 76.44 98 ASN A CA 1
ATOM 778 C C . ASN A 1 98 ? -2.576 -2.064 39.363 1.00 76.44 98 ASN A C 1
ATOM 780 O O . ASN A 1 98 ? -2.278 -2.096 40.557 1.00 76.44 98 ASN A O 1
ATOM 784 N N . GLU A 1 99 ? -3.814 -1.784 38.954 1.00 82.75 99 GLU A N 1
ATOM 785 C CA . GLU A 1 99 ? -4.925 -1.573 39.891 1.00 82.75 99 GLU A CA 1
ATOM 786 C C . GLU A 1 99 ? -5.280 -2.857 40.649 1.00 82.75 99 GLU A C 1
ATOM 788 O O . GLU A 1 99 ? -5.313 -2.854 41.881 1.00 82.75 99 GLU A O 1
ATOM 793 N N . LYS A 1 100 ? -5.423 -3.979 39.931 1.00 83.69 100 LYS A N 1
ATOM 794 C CA . LYS A 1 100 ? -5.690 -5.297 40.531 1.00 83.69 100 LYS A CA 1
ATOM 795 C C . LYS A 1 100 ? -4.584 -5.735 41.495 1.00 83.69 100 LYS A C 1
ATOM 797 O O . LYS A 1 100 ? -4.868 -6.295 42.550 1.00 83.69 100 LYS A O 1
ATOM 802 N N . LEU A 1 101 ? -3.320 -5.449 41.177 1.00 82.69 101 LEU A N 1
ATOM 803 C CA . LEU A 1 101 ? -2.182 -5.737 42.057 1.00 82.69 101 LEU A CA 1
ATOM 804 C C . LEU A 1 101 ? -2.189 -4.867 43.325 1.00 82.69 101 LEU A C 1
ATOM 806 O O . LEU A 1 101 ? -1.863 -5.363 44.405 1.00 82.69 101 LEU A O 1
ATOM 810 N N . LYS A 1 102 ? -2.592 -3.589 43.236 1.00 83.50 102 LYS A N 1
ATOM 811 C CA . LYS A 1 102 ? -2.774 -2.721 44.416 1.00 83.50 102 LYS A CA 1
ATOM 812 C C . LYS A 1 102 ? -3.899 -3.223 45.321 1.00 83.50 102 LYS A C 1
ATOM 814 O O . LYS A 1 102 ? -3.747 -3.198 46.541 1.00 83.50 102 LYS A O 1
ATOM 819 N N . GLU A 1 103 ? -5.005 -3.676 44.740 1.00 83.69 103 GLU A N 1
ATOM 820 C CA . GLU A 1 103 ? -6.133 -4.246 45.479 1.00 83.69 103 GLU A CA 1
ATOM 821 C C . GLU A 1 103 ? -5.743 -5.554 46.179 1.00 83.69 103 GLU A C 1
ATOM 823 O O . GLU A 1 103 ? -5.933 -5.685 47.390 1.00 83.69 103 GLU A O 1
ATOM 828 N N . ALA A 1 104 ? -5.080 -6.466 45.462 1.00 78.81 104 ALA A N 1
ATOM 829 C CA . ALA A 1 104 ? -4.553 -7.703 46.033 1.00 78.81 104 ALA A CA 1
ATOM 830 C C . ALA A 1 104 ? -3.575 -7.431 47.190 1.00 78.81 104 ALA A C 1
ATOM 832 O O . ALA A 1 104 ? -3.656 -8.080 48.233 1.00 78.81 104 ALA A O 1
ATOM 833 N N . ARG A 1 105 ? -2.695 -6.426 47.062 1.00 78.00 105 ARG A N 1
ATOM 834 C CA . ARG A 1 105 ? -1.776 -6.024 48.139 1.00 78.00 105 ARG A CA 1
ATOM 835 C C . ARG A 1 105 ? -2.517 -5.537 49.388 1.00 78.00 105 ARG A C 1
ATOM 837 O O . ARG A 1 105 ? -2.158 -5.944 50.489 1.00 78.00 105 ARG A O 1
ATOM 844 N N . LYS A 1 106 ? -3.565 -4.718 49.232 1.00 80.31 106 LYS A N 1
ATOM 845 C CA . LYS A 1 106 ? -4.403 -4.269 50.360 1.00 80.31 106 LYS A CA 1
ATOM 846 C C . LYS A 1 106 ? -5.108 -5.440 51.045 1.00 80.31 106 LYS A C 1
ATOM 848 O O . LYS A 1 106 ? -5.124 -5.500 52.271 1.00 80.31 106 LYS A O 1
ATOM 853 N N . ALA A 1 107 ? -5.655 -6.379 50.274 1.00 75.38 107 ALA A N 1
ATOM 854 C CA . ALA A 1 107 ? -6.307 -7.568 50.819 1.00 75.38 107 ALA A CA 1
ATOM 855 C C . ALA A 1 107 ? -5.332 -8.435 51.639 1.00 75.38 107 ALA A C 1
ATOM 857 O O . ALA A 1 107 ? -5.679 -8.893 52.727 1.00 75.38 107 ALA A O 1
ATOM 858 N N . PHE A 1 108 ? -4.090 -8.598 51.171 1.00 71.31 108 PHE A N 1
ATOM 859 C CA . PHE A 1 108 ? -3.046 -9.320 51.904 1.00 71.31 108 PHE A CA 1
ATOM 860 C C . PHE A 1 108 ? -2.659 -8.652 53.233 1.00 71.31 108 PHE A C 1
ATOM 862 O O . PHE A 1 108 ? -2.512 -9.353 54.237 1.00 71.31 108 PHE A O 1
ATOM 869 N N . ASP A 1 109 ? -2.535 -7.322 53.277 1.00 69.88 109 ASP A N 1
ATOM 870 C CA . ASP A 1 109 ? -2.243 -6.598 54.525 1.00 69.88 109 ASP A CA 1
ATOM 871 C C . ASP A 1 109 ? -3.382 -6.740 55.551 1.00 69.88 109 ASP A C 1
ATOM 873 O O . ASP A 1 109 ? -3.124 -6.965 56.736 1.00 69.88 109 ASP A O 1
ATOM 877 N N . VAL A 1 110 ? -4.644 -6.704 55.105 1.00 60.41 11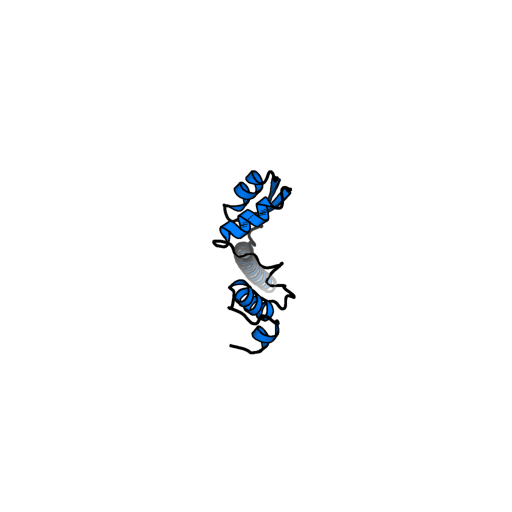0 VAL A N 1
ATOM 878 C CA . VAL A 1 110 ? -5.817 -6.928 55.972 1.00 60.41 110 VAL A CA 1
ATOM 879 C C . VAL A 1 110 ? -5.829 -8.354 56.531 1.00 60.41 110 VAL A C 1
ATOM 881 O O . VAL A 1 110 ? -6.005 -8.540 57.736 1.00 60.41 110 VAL A O 1
ATOM 884 N N . ILE A 1 111 ? -5.580 -9.365 55.694 1.00 60.16 111 ILE A N 1
ATOM 885 C CA . ILE A 1 111 ? -5.538 -10.774 56.119 1.00 60.16 111 ILE A CA 1
ATOM 886 C C . ILE A 1 111 ? -4.409 -11.010 57.131 1.00 60.16 111 ILE A C 1
ATOM 888 O O . ILE A 1 111 ? -4.611 -11.706 58.127 1.00 60.16 111 ILE A O 1
ATOM 892 N N . LYS A 1 112 ? -3.239 -10.388 56.941 1.00 58.59 112 LYS A N 1
ATOM 893 C CA . LYS A 1 112 ? -2.120 -10.477 57.891 1.00 58.59 112 LYS A CA 1
ATOM 894 C C . LYS A 1 112 ? -2.460 -9.826 59.236 1.00 58.59 112 LYS A C 1
ATOM 896 O O . LYS A 1 112 ? -2.117 -10.381 60.278 1.00 58.59 112 LYS A O 1
ATOM 901 N N . TYR A 1 113 ? -3.171 -8.698 59.232 1.00 52.59 113 TYR A N 1
ATOM 902 C CA . TYR A 1 113 ? -3.597 -8.001 60.450 1.00 52.59 113 TYR A CA 1
ATOM 903 C C . TYR A 1 113 ? -4.653 -8.793 61.242 1.00 52.59 113 TYR A C 1
ATOM 905 O O . TYR A 1 113 ? -4.572 -8.898 62.466 1.00 52.59 113 TYR A O 1
ATOM 913 N N . VAL A 1 114 ? -5.615 -9.407 60.546 1.00 58.47 114 VAL A N 1
ATOM 914 C CA . VAL A 1 114 ? -6.650 -10.259 61.157 1.00 58.47 114 VAL A CA 1
ATOM 915 C C . VAL A 1 114 ? -6.052 -11.577 61.664 1.00 58.47 114 VAL A C 1
ATOM 917 O O . VAL A 1 114 ? -6.333 -11.984 62.792 1.00 58.47 114 VAL A O 1
ATOM 920 N N . GLY A 1 115 ? -5.161 -12.204 60.891 1.00 55.72 115 GLY A N 1
ATOM 921 C CA . GLY A 1 115 ? -4.472 -13.440 61.275 1.00 55.72 115 GLY A CA 1
ATOM 922 C C . GLY A 1 115 ? -3.563 -13.285 62.499 1.00 55.72 115 GLY A C 1
ATOM 923 O O . GLY A 1 115 ? -3.451 -14.213 63.297 1.00 55.72 115 GLY A O 1
ATOM 924 N N . ASN A 1 116 ? -2.966 -12.105 62.705 1.00 52.22 116 ASN A N 1
ATOM 925 C CA . ASN A 1 116 ? -2.151 -11.838 63.892 1.00 52.22 116 ASN A CA 1
ATOM 926 C C . ASN A 1 116 ? -2.998 -11.593 65.151 1.00 52.22 116 ASN A C 1
ATOM 928 O O . ASN A 1 116 ? -2.548 -11.873 66.254 1.00 52.22 116 ASN A O 1
ATOM 932 N N . ARG A 1 117 ? -4.245 -11.125 65.005 1.00 50.50 117 ARG A N 1
ATOM 933 C CA . ARG A 1 117 ? -5.168 -10.922 66.133 1.00 50.50 117 ARG A CA 1
ATOM 934 C C . ARG A 1 117 ? -5.767 -12.241 66.645 1.00 50.50 117 ARG A C 1
ATOM 936 O O . ARG A 1 117 ? -6.063 -12.352 67.829 1.00 50.50 117 ARG A O 1
ATOM 943 N N . ALA A 1 118 ? -5.898 -13.246 65.776 1.00 52.62 118 ALA A N 1
ATOM 944 C CA . ALA A 1 118 ? -6.388 -14.581 66.133 1.00 52.62 118 ALA A CA 1
ATOM 945 C C . ALA A 1 118 ? -5.370 -15.437 66.917 1.00 52.62 118 ALA A C 1
ATOM 947 O O . ALA A 1 118 ? -5.763 -16.429 67.516 1.00 52.62 118 ALA A O 1
ATOM 948 N N . LYS A 1 119 ? -4.083 -15.055 66.944 1.00 51.69 119 LYS A N 1
ATOM 949 C CA . LYS A 1 119 ? -3.032 -15.716 67.745 1.00 51.69 119 LYS A CA 1
ATOM 950 C C . LYS A 1 119 ? -2.779 -15.066 69.117 1.00 51.69 119 LYS A C 1
ATOM 952 O O . LYS A 1 119 ? -1.920 -15.544 69.846 1.00 51.69 119 LYS A O 1
ATOM 957 N N . ILE A 1 120 ? -3.483 -13.979 69.455 1.00 50.41 120 ILE A N 1
ATOM 958 C CA . ILE A 1 120 ? -3.319 -13.227 70.721 1.00 50.41 120 ILE A CA 1
ATOM 959 C C . ILE A 1 120 ? -4.542 -13.447 71.640 1.00 50.41 120 ILE A C 1
ATOM 961 O O . ILE A 1 120 ? -4.930 -12.575 72.410 1.00 50.41 120 ILE A O 1
ATOM 965 N N . LYS A 1 121 ? -5.199 -14.603 71.550 1.00 43.88 121 LYS A N 1
ATOM 966 C CA . LYS A 1 121 ? -6.209 -15.027 72.524 1.00 43.88 121 LYS A CA 1
ATOM 967 C C . LYS A 1 121 ? -5.892 -16.417 73.029 1.00 43.88 121 LYS A C 1
ATOM 969 O O . LYS A 1 121 ? -5.463 -17.236 72.189 1.00 43.88 121 LYS A O 1
#

Radius of gyration: 29.61 Å; chains: 1; bounding box: 47×25×93 Å

Organism: Glossina morsitans morsitans (NCBI:txid37546)

pLDDT: mean 76.35, std 15.72, range [33.72, 94.06]